Protein AF-A0A7S3FIF0-F1 (afdb_monomer_lite)

Radius of gyration: 17.48 Å; chains: 1; bounding box: 46×57×38 Å

Foldseek 3Di:
DDDDDDFDPALDQFDQDDDDDDDDDPPDDDDSFAEEEEDQWDDPDGLQDLPDDLVRLLVGLVVNVVVGHSAYAHEHEQDPPVSLLRRLLSLLCCCVDPVCDNRYQFHEYHDLQWDLDVPRCPPHDSVRRDQCVPCVLVSVVVSCVSNVNRAAEYEHEPPGVCPVVSCVSCVRSNHHYDYD

Organism: NCBI:txid156174

Sequence (180 aa):
EDAPPPPAPPIRRPPPPTLPPVPSSPATVPLLGFVDLQVNGVGGISFSALTLTAASCMAACERLLDAGCACILPTVITSPVEVYAHVLPLLADACESERLRGRVLGIHLEGPFISDQPGAVGCHPPAHVLDPANGGIALFDQLMSLSRGHVRLLTIAAEGRGAAELCAHAIAAGGGVFLR

InterPro domains:
  IPR032466 Metal-dependent hydrolase [SSF51556] (33-174)

Structure (mmCIF, N/CA/C/O backbone):
data_AF-A0A7S3FIF0-F1
#
_entry.id   AF-A0A7S3FIF0-F1
#
loop_
_atom_site.group_PDB
_atom_site.id
_atom_site.type_symbol
_atom_site.label_atom_id
_atom_site.label_alt_id
_atom_site.label_comp_id
_atom_site.label_asym_id
_atom_site.label_entity_id
_atom_site.label_seq_id
_atom_site.pdbx_PDB_ins_code
_atom_site.Cartn_x
_atom_site.Cartn_y
_atom_site.Cartn_z
_atom_site.occupancy
_atom_site.B_iso_or_equiv
_atom_site.auth_seq_id
_atom_site.auth_comp_id
_atom_site.auth_asym_id
_atom_site.auth_atom_id
_atom_site.pdbx_PDB_model_num
ATOM 1 N N . GLU A 1 1 ? 2.887 -35.216 -11.202 1.00 47.19 1 GLU A N 1
ATOM 2 C CA . GLU A 1 1 ? 1.752 -34.350 -11.565 1.00 47.19 1 GLU A CA 1
ATOM 3 C C . GLU A 1 1 ? 1.569 -33.375 -10.428 1.00 47.19 1 GLU A C 1
ATOM 5 O O . GLU A 1 1 ? 1.242 -33.808 -9.332 1.00 47.19 1 GLU A O 1
ATOM 10 N N . ASP A 1 2 ? 1.924 -32.115 -10.649 1.00 57.53 2 ASP A N 1
ATOM 11 C CA . ASP A 1 2 ? 1.801 -31.071 -9.635 1.00 57.53 2 ASP A CA 1
ATOM 12 C C . ASP A 1 2 ? 0.486 -30.346 -9.917 1.00 57.53 2 ASP A C 1
ATOM 14 O O . ASP A 1 2 ? 0.325 -29.711 -10.963 1.00 57.53 2 ASP A O 1
ATOM 18 N N . ALA A 1 3 ? -0.515 -30.585 -9.073 1.00 56.97 3 ALA A N 1
ATOM 19 C CA . ALA A 1 3 ? -1.829 -29.987 -9.247 1.00 56.97 3 ALA A CA 1
ATOM 20 C C . ALA A 1 3 ? -1.729 -28.471 -8.998 1.00 56.97 3 ALA A C 1
ATOM 22 O O . ALA A 1 3 ? -1.037 -28.058 -8.065 1.00 56.97 3 ALA A O 1
ATOM 23 N N . PRO A 1 4 ? -2.413 -27.629 -9.793 1.00 58.50 4 PRO A N 1
ATOM 24 C CA . PRO A 1 4 ? -2.403 -26.192 -9.566 1.00 58.50 4 PRO A CA 1
ATOM 25 C C . PRO A 1 4 ? -2.958 -25.864 -8.169 1.00 58.50 4 PRO A C 1
ATOM 27 O O . PRO A 1 4 ? -3.868 -26.555 -7.693 1.00 58.50 4 PRO A O 1
ATOM 30 N N . PRO A 1 5 ? -2.429 -24.819 -7.505 1.00 58.56 5 PRO A N 1
ATOM 31 C CA . PRO A 1 5 ? -2.885 -24.426 -6.182 1.00 58.56 5 PRO A CA 1
ATOM 32 C C . PRO A 1 5 ? -4.381 -24.074 -6.205 1.00 58.56 5 PRO A C 1
ATOM 34 O O . PRO A 1 5 ? -4.894 -23.586 -7.219 1.00 58.56 5 PRO A O 1
ATOM 37 N N . PRO A 1 6 ? -5.104 -24.328 -5.100 1.00 63.94 6 PRO A N 1
ATOM 38 C CA . PRO A 1 6 ? -6.522 -24.017 -5.017 1.00 63.94 6 PRO A CA 1
ATOM 39 C C . PRO A 1 6 ? -6.759 -22.508 -5.196 1.00 63.94 6 PRO A C 1
ATOM 41 O O . PRO A 1 6 ? -5.918 -21.702 -4.791 1.00 63.94 6 PRO A O 1
ATOM 44 N N . PRO A 1 7 ? -7.907 -22.110 -5.773 1.00 54.66 7 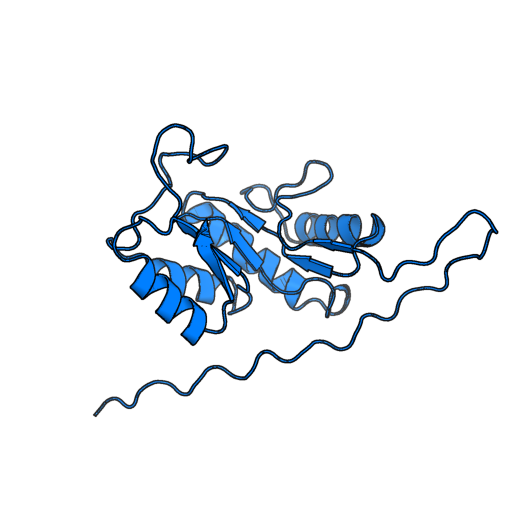PRO A N 1
ATOM 45 C CA . PRO A 1 7 ? -8.239 -20.704 -5.959 1.00 54.66 7 PRO A CA 1
ATOM 46 C C . PRO A 1 7 ? -8.270 -19.974 -4.615 1.00 54.66 7 PRO A C 1
ATOM 48 O O . PRO A 1 7 ? -8.775 -20.506 -3.619 1.00 54.66 7 PRO A O 1
ATOM 51 N N . ALA A 1 8 ? -7.749 -18.744 -4.603 1.00 52.31 8 ALA A N 1
ATOM 52 C CA . ALA A 1 8 ? -7.799 -17.884 -3.432 1.00 52.31 8 ALA A CA 1
ATOM 53 C C . ALA A 1 8 ? -9.255 -17.740 -2.945 1.00 52.31 8 ALA A C 1
ATOM 55 O O . ALA A 1 8 ? -10.179 -17.636 -3.763 1.00 52.31 8 ALA A O 1
ATOM 56 N N . PRO A 1 9 ? -9.493 -17.752 -1.621 1.00 52.69 9 PRO A N 1
ATOM 57 C CA . PRO A 1 9 ? -10.834 -17.588 -1.091 1.00 52.69 9 PRO A CA 1
ATOM 58 C C . PRO A 1 9 ? -11.430 -16.254 -1.569 1.00 52.69 9 PRO A C 1
ATOM 60 O O . PRO A 1 9 ? -10.707 -15.260 -1.679 1.00 52.69 9 PRO A O 1
ATOM 63 N N . PRO A 1 10 ? -12.747 -16.200 -1.837 1.00 49.94 10 PRO A N 1
ATOM 64 C CA . PRO A 1 10 ? -13.397 -14.967 -2.252 1.00 49.94 10 PRO A CA 1
ATOM 65 C C . PRO A 1 10 ? -13.159 -13.882 -1.203 1.00 49.94 10 PRO A C 1
ATOM 67 O O . PRO A 1 10 ? -13.274 -14.141 -0.001 1.00 49.94 10 PRO A O 1
ATOM 70 N N . ILE A 1 11 ? -12.851 -12.667 -1.667 1.00 56.69 11 ILE A N 1
ATOM 71 C CA . ILE A 1 11 ? -12.661 -11.495 -0.811 1.00 56.69 11 ILE A CA 1
ATOM 72 C C . ILE A 1 11 ? -13.922 -11.339 0.042 1.00 56.69 11 ILE A C 1
ATOM 74 O O . ILE A 1 11 ? -14.987 -10.942 -0.442 1.00 56.69 11 ILE A O 1
ATOM 78 N N . ARG A 1 12 ? -13.828 -11.700 1.325 1.00 50.12 12 ARG A N 1
ATOM 79 C CA . ARG A 1 12 ? -14.930 -11.516 2.266 1.00 50.12 12 ARG A CA 1
ATOM 80 C C . ARG A 1 12 ? -15.134 -10.020 2.430 1.00 50.12 12 ARG A C 1
ATOM 82 O O . ARG A 1 12 ? -14.228 -9.326 2.879 1.00 50.12 12 ARG A O 1
ATOM 89 N N . ARG A 1 13 ? -16.334 -9.532 2.107 1.00 44.59 13 ARG A N 1
ATOM 90 C CA . ARG A 1 13 ? -16.738 -8.180 2.498 1.00 44.59 13 ARG A CA 1
ATOM 91 C C . ARG A 1 13 ? -16.646 -8.086 4.024 1.00 44.59 13 ARG A C 1
ATOM 93 O O . ARG A 1 13 ? -17.358 -8.842 4.694 1.00 44.59 13 ARG A O 1
ATOM 100 N N . PRO A 1 14 ? -15.796 -7.210 4.586 1.00 51.53 14 PRO A N 1
ATOM 101 C CA . PRO A 1 14 ? -15.881 -6.923 6.004 1.00 51.53 14 PRO A CA 1
ATOM 102 C C . PRO A 1 14 ? -17.277 -6.352 6.303 1.00 51.53 14 PRO A C 1
ATOM 104 O O . PRO A 1 14 ? -17.869 -5.689 5.441 1.00 51.53 14 PRO A O 1
ATOM 107 N N . PRO A 1 15 ? -17.845 -6.629 7.490 1.00 49.97 15 PRO A N 1
ATOM 108 C CA . PRO A 1 15 ? -19.073 -5.970 7.907 1.00 49.97 15 PRO A CA 1
ATOM 109 C C . PRO A 1 15 ? -18.856 -4.449 7.892 1.00 49.97 15 PRO A C 1
ATOM 111 O O . PRO A 1 15 ? -17.752 -3.997 8.211 1.00 49.97 15 PRO A O 1
ATOM 114 N N . PRO A 1 16 ? -19.876 -3.658 7.516 1.00 50.62 16 PRO A N 1
ATOM 115 C CA . PRO A 1 16 ? -19.752 -2.210 7.514 1.00 50.62 16 PRO A CA 1
ATOM 116 C C . PRO A 1 16 ? -19.360 -1.731 8.920 1.00 50.62 16 PRO A C 1
ATOM 118 O O . PRO A 1 16 ? -19.906 -2.238 9.907 1.00 50.62 16 PRO A O 1
ATOM 121 N N . PRO A 1 17 ? -18.412 -0.787 9.036 1.00 57.03 17 PRO A N 1
ATOM 122 C CA . PRO A 1 17 ? -18.005 -0.282 10.334 1.00 57.03 17 PRO A CA 1
ATOM 123 C C . PRO A 1 17 ? -19.191 0.395 11.027 1.00 57.03 17 PRO A C 1
ATOM 125 O O . PRO A 1 17 ? -19.922 1.179 10.422 1.00 57.03 17 PRO A O 1
ATOM 128 N N . THR A 1 18 ? -19.384 0.108 12.312 1.00 57.72 18 THR A N 1
ATOM 129 C CA . THR A 1 18 ? -20.315 0.864 13.154 1.00 57.72 18 THR A CA 1
ATOM 130 C C . THR A 1 18 ? -19.749 2.258 13.393 1.00 57.72 18 THR A C 1
ATOM 132 O O . THR A 1 18 ? -18.689 2.402 14.005 1.00 57.72 18 THR A O 1
ATOM 135 N N . LEU A 1 19 ? -20.447 3.278 12.893 1.00 58.00 19 LEU A N 1
ATOM 136 C CA . LEU A 1 19 ? -20.076 4.680 13.072 1.00 58.00 19 LEU A CA 1
ATOM 137 C C . LEU A 1 19 ? -20.642 5.222 14.397 1.00 58.00 19 LEU A C 1
ATOM 139 O O . LEU A 1 19 ? -21.757 4.852 14.776 1.00 58.00 19 LEU A O 1
ATOM 143 N N . PRO A 1 20 ? -19.909 6.098 15.107 1.00 60.41 20 PRO A N 1
ATOM 144 C CA . PRO A 1 20 ? -20.435 6.778 16.284 1.00 60.41 20 PRO A CA 1
ATOM 145 C C . PRO A 1 20 ? -21.579 7.743 15.909 1.00 60.41 20 PRO A C 1
ATOM 147 O O . PRO A 1 20 ? -21.609 8.260 14.788 1.00 60.41 20 PRO A O 1
ATOM 150 N N . PRO A 1 21 ? -22.523 8.018 16.828 1.00 61.38 21 PRO A N 1
ATOM 151 C CA . PRO A 1 21 ? -23.597 8.978 16.590 1.00 61.38 21 PRO A CA 1
ATOM 152 C C . PRO A 1 21 ? -23.037 10.398 16.417 1.00 61.38 21 PRO A C 1
ATOM 154 O O . PRO A 1 21 ? -22.270 10.878 17.251 1.00 61.38 21 PRO A O 1
ATOM 157 N N . VAL A 1 22 ? -23.440 11.080 15.341 1.00 63.19 22 VAL A N 1
ATOM 158 C CA . VAL A 1 22 ? -23.037 12.465 15.048 1.00 63.19 22 VAL A CA 1
ATOM 159 C C . VAL A 1 22 ? -24.107 13.429 15.583 1.00 63.19 22 VAL A C 1
ATOM 161 O O . VAL A 1 22 ? -25.287 13.234 15.280 1.00 63.19 22 VAL A O 1
ATOM 164 N N . PRO A 1 23 ? -23.749 14.467 16.365 1.00 61.28 23 PRO A N 1
ATOM 165 C CA . PRO A 1 23 ? -24.710 15.465 16.827 1.00 61.28 23 PRO A CA 1
ATOM 166 C C . PRO A 1 23 ? -25.311 16.236 15.641 1.00 61.28 23 PRO A C 1
ATOM 168 O O . PRO A 1 23 ? -24.589 16.770 14.801 1.00 61.28 23 PRO A O 1
ATOM 171 N N . SER A 1 24 ? -26.642 16.295 15.568 1.00 59.62 24 SER A N 1
ATOM 172 C CA . SER A 1 24 ? -27.368 16.945 14.475 1.00 59.62 24 SER A CA 1
ATOM 173 C C . SER A 1 24 ? -27.477 18.458 14.695 1.00 59.62 24 SER A C 1
ATOM 175 O O . SER A 1 24 ? -28.251 18.913 15.536 1.00 59.62 24 SER A O 1
ATOM 177 N N . SER A 1 25 ? -26.738 19.239 13.909 1.00 63.19 25 SER A N 1
ATOM 178 C CA . SER A 1 25 ? -26.992 20.664 13.667 1.00 63.19 25 SER A CA 1
ATOM 179 C C . SER A 1 25 ? -27.621 20.837 12.275 1.00 63.19 25 SER A C 1
ATOM 181 O O . SER A 1 25 ? -27.280 20.080 11.362 1.00 63.19 25 SER A O 1
ATOM 183 N N . PRO A 1 26 ? -28.500 21.829 12.043 1.00 64.75 26 PRO A N 1
ATOM 184 C CA . PRO A 1 26 ? -29.062 22.102 10.714 1.00 64.75 26 PRO A CA 1
ATOM 185 C C . PRO A 1 26 ? -28.008 22.441 9.637 1.00 64.75 26 PRO A C 1
ATOM 187 O O . PRO A 1 26 ? -28.338 22.455 8.456 1.00 64.75 26 PRO A O 1
ATOM 190 N N . ALA A 1 27 ? -26.747 22.682 10.024 1.00 69.25 27 ALA A N 1
ATOM 191 C CA . ALA A 1 27 ? -25.617 22.924 9.121 1.00 69.25 27 ALA A CA 1
ATOM 192 C C . ALA A 1 27 ? -24.701 21.697 8.891 1.00 69.25 27 ALA A C 1
ATOM 194 O O . ALA A 1 27 ? -23.718 21.801 8.161 1.00 69.25 27 ALA A O 1
ATOM 195 N N . THR A 1 28 ? -24.983 20.545 9.509 1.00 70.56 28 THR A N 1
ATOM 196 C CA . THR A 1 28 ? -24.179 19.315 9.364 1.00 70.56 28 THR A CA 1
ATOM 197 C C . THR A 1 28 ? -24.895 18.289 8.497 1.00 70.56 28 THR A C 1
ATOM 199 O O . THR A 1 28 ? -26.007 17.871 8.816 1.00 70.56 28 THR A O 1
ATOM 202 N N . VAL A 1 29 ? -24.234 17.848 7.424 1.00 76.00 29 VAL A N 1
ATOM 203 C CA . VAL A 1 29 ? -24.695 16.738 6.582 1.00 76.00 29 VAL A CA 1
ATOM 204 C C . VAL A 1 29 ? -24.077 15.440 7.112 1.00 76.00 29 VAL A C 1
ATOM 206 O O . VAL A 1 29 ? -22.850 15.347 7.166 1.00 76.00 29 VAL A O 1
ATOM 209 N N . PRO A 1 30 ? -24.876 14.437 7.514 1.00 75.06 30 PRO A N 1
ATOM 210 C CA . PRO A 1 30 ? -24.337 13.148 7.926 1.00 75.06 30 PRO A CA 1
ATOM 211 C C . PRO A 1 30 ? -23.728 12.422 6.718 1.00 75.06 30 PRO A C 1
ATOM 213 O O . PRO A 1 30 ? -24.377 12.267 5.684 1.00 75.06 30 PRO A O 1
ATOM 216 N N . LEU A 1 31 ? -22.484 11.961 6.859 1.00 80.19 31 LEU A N 1
ATOM 217 C CA . LEU A 1 31 ? -21.766 11.168 5.859 1.00 80.19 31 LEU A CA 1
ATOM 218 C C . LEU A 1 31 ? -21.315 9.842 6.476 1.00 80.19 31 LEU A C 1
ATOM 220 O O . LEU A 1 31 ? -21.039 9.765 7.671 1.00 80.19 31 LEU A O 1
ATOM 224 N N . LEU A 1 32 ? -21.192 8.805 5.645 1.00 80.44 32 LEU A N 1
ATOM 225 C CA . LEU A 1 32 ? -20.744 7.469 6.063 1.00 80.44 32 LEU A CA 1
ATOM 226 C C . LEU A 1 32 ? -19.219 7.372 6.294 1.00 80.44 32 LEU A C 1
ATOM 228 O O . LEU A 1 32 ? -18.721 6.293 6.598 1.00 80.44 32 LEU A O 1
ATOM 232 N N . GLY A 1 33 ? -18.493 8.489 6.180 1.00 85.19 33 GLY A N 1
ATOM 233 C CA . GLY A 1 33 ? -17.030 8.560 6.191 1.00 85.19 33 GLY A CA 1
ATOM 234 C C . GLY A 1 33 ? -16.411 8.258 4.822 1.00 85.19 33 GLY A C 1
ATOM 235 O O . GLY A 1 33 ? -17.020 7.608 3.972 1.00 85.19 33 GLY A O 1
ATOM 236 N N . PHE A 1 34 ? -15.202 8.766 4.587 1.00 93.19 34 PHE A N 1
ATOM 237 C CA . PHE A 1 34 ? -14.488 8.582 3.320 1.00 93.19 34 PHE A CA 1
ATOM 238 C C . PHE A 1 34 ? -13.829 7.202 3.232 1.00 93.19 34 PHE A C 1
ATOM 240 O O . PHE A 1 34 ? -13.452 6.614 4.245 1.00 93.19 34 PHE A O 1
ATOM 247 N N . VAL A 1 35 ? -13.667 6.688 2.015 1.00 95.12 35 VAL A N 1
ATOM 248 C CA . VAL A 1 35 ? -12.818 5.522 1.748 1.00 95.12 35 VAL A CA 1
ATOM 249 C C . VAL A 1 35 ? -11.617 6.013 0.960 1.00 95.12 35 VAL A C 1
ATOM 251 O O . VAL A 1 35 ? -11.774 6.419 -0.190 1.00 95.12 35 VAL A O 1
ATOM 254 N N . ASP A 1 36 ? -10.446 5.998 1.587 1.00 96.25 36 ASP A N 1
ATOM 255 C CA . ASP A 1 36 ? -9.205 6.437 0.956 1.00 96.25 36 ASP A CA 1
ATOM 256 C C . ASP A 1 36 ? -8.408 5.222 0.471 1.00 96.25 36 ASP A C 1
ATOM 258 O O . ASP A 1 36 ? -7.876 4.447 1.265 1.00 96.25 36 ASP A O 1
ATOM 262 N N . LEU A 1 37 ? -8.382 5.011 -0.844 1.00 96.25 37 LEU A N 1
ATOM 263 C CA . LEU A 1 37 ? -7.712 3.861 -1.453 1.00 96.25 37 LEU A CA 1
ATOM 264 C C . LEU A 1 37 ? -6.219 4.098 -1.705 1.00 96.25 37 LEU A C 1
ATOM 266 O O . LEU A 1 37 ? -5.545 3.155 -2.115 1.00 96.25 37 LEU A O 1
ATOM 270 N N . GLN A 1 38 ? -5.719 5.319 -1.488 1.00 96.62 38 GLN A N 1
ATOM 271 C CA . GLN A 1 38 ? -4.323 5.650 -1.730 1.00 96.62 38 GLN A CA 1
ATOM 272 C C . GLN A 1 38 ? -3.836 6.743 -0.774 1.00 96.62 38 GLN A C 1
ATOM 274 O O . GLN A 1 38 ? -3.920 7.938 -1.066 1.00 96.62 38 GLN A O 1
ATOM 279 N N . VAL A 1 39 ? -3.255 6.325 0.353 1.00 96.94 39 VAL A N 1
ATOM 280 C CA . VAL A 1 39 ? -2.703 7.238 1.358 1.00 96.94 39 VAL A CA 1
ATOM 281 C C . VAL A 1 39 ? -1.290 6.841 1.770 1.00 96.94 39 VAL A C 1
ATOM 283 O O . VAL A 1 39 ? -1.059 5.815 2.405 1.00 96.94 39 VAL A O 1
ATOM 286 N N . ASN A 1 40 ? -0.325 7.704 1.453 1.00 97.31 40 ASN A N 1
ATOM 287 C CA . ASN A 1 40 ? 1.106 7.445 1.672 1.00 97.31 40 ASN A CA 1
ATOM 288 C C . ASN A 1 40 ? 1.550 7.662 3.130 1.00 97.31 40 ASN A C 1
ATOM 290 O O . ASN A 1 40 ? 2.641 7.247 3.528 1.00 97.31 40 ASN A O 1
ATOM 294 N N . GLY A 1 41 ? 0.733 8.352 3.928 1.00 96.25 41 GLY A N 1
ATOM 295 C CA . GLY A 1 41 ? 1.064 8.721 5.297 1.00 96.25 41 GLY A CA 1
ATOM 296 C C . GLY A 1 41 ? 0.264 9.914 5.813 1.00 96.25 41 GLY A C 1
ATOM 297 O O . GLY A 1 41 ? -0.513 10.530 5.086 1.00 96.25 41 GLY A O 1
ATOM 298 N N . VAL A 1 42 ? 0.459 10.259 7.085 1.00 97.69 42 VAL A N 1
ATOM 299 C CA . VAL A 1 42 ? -0.223 11.383 7.738 1.00 97.69 42 VAL A CA 1
ATOM 300 C C . VAL A 1 42 ? 0.606 11.925 8.900 1.00 97.69 42 VAL A C 1
ATOM 302 O O . VAL A 1 42 ? 1.305 11.184 9.584 1.00 97.69 42 VAL A O 1
ATOM 305 N N . GLY A 1 43 ? 0.521 13.233 9.160 1.00 93.94 43 GLY A N 1
ATOM 306 C CA . GLY A 1 43 ? 1.119 13.831 10.363 1.00 93.94 43 GLY A CA 1
ATOM 307 C C . GLY A 1 43 ? 2.638 13.673 10.467 1.00 93.94 43 GLY A C 1
ATOM 308 O O . GLY A 1 43 ? 3.152 13.529 11.569 1.00 93.94 43 GLY A O 1
ATOM 309 N N . GLY A 1 44 ? 3.344 13.665 9.332 1.00 95.38 44 GLY A N 1
ATOM 310 C CA . GLY A 1 44 ? 4.796 13.463 9.274 1.00 95.38 44 GLY A CA 1
ATOM 311 C C . GLY A 1 44 ? 5.240 11.996 9.308 1.00 95.38 44 GLY A C 1
ATOM 312 O O . GLY A 1 44 ? 6.434 11.728 9.224 1.00 95.38 44 GLY A O 1
ATOM 313 N N . ILE A 1 45 ? 4.305 11.047 9.397 1.00 97.50 45 ILE A N 1
ATOM 314 C CA . ILE A 1 45 ? 4.578 9.610 9.312 1.00 97.50 45 ILE A CA 1
ATOM 315 C C . ILE A 1 45 ? 4.338 9.163 7.872 1.00 97.50 45 ILE A C 1
ATOM 317 O O . ILE A 1 45 ? 3.268 9.423 7.327 1.00 97.50 45 ILE A O 1
ATOM 321 N N . SER A 1 46 ? 5.317 8.486 7.274 1.00 97.81 46 SER A N 1
ATOM 322 C CA . SER A 1 46 ? 5.211 7.856 5.953 1.00 97.81 46 SER A CA 1
ATOM 323 C C . SER A 1 46 ? 5.153 6.339 6.102 1.00 97.81 46 SER A C 1
ATOM 325 O O . SER A 1 46 ? 5.943 5.767 6.854 1.00 97.81 46 SER A O 1
ATOM 327 N N . PHE A 1 47 ? 4.259 5.686 5.358 1.00 98.44 47 PHE A N 1
ATOM 328 C CA . PHE A 1 47 ? 4.173 4.224 5.304 1.00 98.44 47 PHE A CA 1
ATOM 329 C C . PHE A 1 47 ? 5.296 3.583 4.475 1.00 98.44 47 PHE A C 1
ATOM 331 O O . PHE A 1 47 ? 5.467 2.372 4.519 1.00 98.44 47 PHE A O 1
ATOM 338 N N . SER A 1 48 ? 6.095 4.388 3.765 1.00 97.75 48 SER A N 1
ATOM 339 C CA . SER A 1 48 ? 7.246 3.941 2.962 1.00 97.75 48 SER A CA 1
ATOM 340 C C . SER A 1 48 ? 8.590 4.320 3.600 1.00 97.75 48 SER A C 1
ATOM 342 O O . SER A 1 48 ? 9.565 4.582 2.901 1.00 97.75 48 SER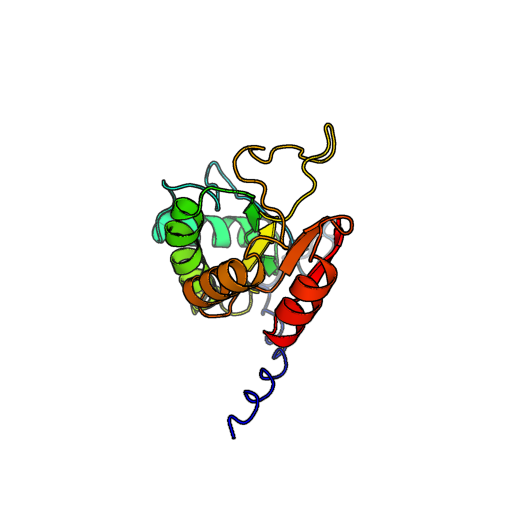 A O 1
ATOM 344 N N . ALA A 1 49 ? 8.653 4.426 4.931 1.00 97.25 49 ALA A N 1
ATOM 345 C CA . ALA A 1 49 ? 9.851 4.865 5.644 1.00 97.25 49 ALA A CA 1
ATOM 346 C C . ALA A 1 49 ? 10.455 3.755 6.515 1.00 97.25 49 ALA A C 1
ATOM 348 O O . ALA A 1 49 ? 9.756 3.121 7.299 1.00 97.25 49 ALA A O 1
ATOM 349 N N . LEU A 1 50 ? 11.784 3.607 6.476 1.00 97.56 50 LEU A N 1
ATOM 350 C CA . LEU A 1 50 ? 12.526 2.721 7.393 1.00 97.56 50 LEU A CA 1
ATOM 351 C C . LEU A 1 50 ? 12.422 3.152 8.864 1.00 97.56 50 LEU A C 1
ATOM 353 O O . LEU A 1 50 ? 12.671 2.367 9.771 1.00 97.56 50 LEU A O 1
ATOM 357 N N . THR A 1 51 ? 12.045 4.404 9.116 1.00 97.94 51 THR A N 1
ATOM 358 C CA . THR A 1 51 ? 11.790 4.924 10.464 1.00 97.94 51 THR A CA 1
ATOM 359 C C . THR A 1 51 ? 10.389 4.588 10.979 1.00 97.94 51 THR A C 1
ATOM 361 O O . THR A 1 51 ? 10.077 4.902 12.129 1.00 97.94 51 THR A O 1
ATOM 364 N N . LEU A 1 52 ? 9.529 3.967 10.160 1.00 98.56 52 LEU A N 1
ATOM 365 C CA . LEU A 1 52 ? 8.210 3.520 10.592 1.00 98.56 52 LEU A CA 1
ATOM 366 C C . LEU A 1 52 ? 8.363 2.459 11.686 1.00 98.56 52 LEU A C 1
ATOM 368 O O . LEU A 1 52 ? 9.157 1.531 11.570 1.00 98.56 52 LEU A O 1
ATOM 372 N N . THR A 1 53 ? 7.585 2.588 12.752 1.00 98.62 53 THR A N 1
ATOM 373 C CA . THR A 1 53 ? 7.527 1.612 13.844 1.00 98.62 53 THR A CA 1
ATOM 374 C C . THR A 1 53 ? 6.106 1.081 13.951 1.00 98.62 53 THR A C 1
ATOM 376 O O . THR A 1 53 ? 5.172 1.729 13.480 1.00 98.62 53 THR A O 1
ATOM 379 N N . ALA A 1 54 ? 5.908 -0.056 14.621 1.00 97.94 54 ALA A N 1
ATOM 380 C CA . ALA A 1 54 ? 4.565 -0.588 14.865 1.00 97.94 54 ALA A CA 1
ATOM 381 C C . ALA A 1 54 ? 3.643 0.455 15.529 1.00 97.94 54 ALA A C 1
ATOM 383 O O . ALA A 1 54 ? 2.512 0.667 15.096 1.00 97.94 54 ALA A O 1
ATOM 384 N N . ALA A 1 55 ? 4.157 1.180 16.531 1.00 98.06 55 ALA A N 1
ATOM 385 C CA . ALA A 1 55 ? 3.398 2.207 17.238 1.00 98.06 55 ALA A CA 1
ATOM 386 C C . ALA A 1 55 ? 3.010 3.384 16.328 1.00 98.06 55 ALA A C 1
ATOM 388 O O . ALA A 1 55 ? 1.852 3.803 16.330 1.00 98.06 55 ALA A O 1
ATOM 389 N N . SER A 1 56 ? 3.950 3.904 15.529 1.00 98.38 56 SER A N 1
ATOM 390 C CA . SER A 1 56 ? 3.654 5.021 14.623 1.00 98.38 56 SER A CA 1
ATOM 391 C C . SER A 1 56 ? 2.771 4.604 13.445 1.00 98.38 56 SER A C 1
ATOM 393 O O . SER A 1 56 ? 1.930 5.391 13.022 1.00 98.38 56 SER A O 1
ATOM 395 N N . CYS A 1 57 ? 2.885 3.363 12.970 1.00 98.44 57 CYS A N 1
ATOM 396 C CA . CYS A 1 57 ? 2.006 2.792 11.952 1.00 98.44 57 CYS A CA 1
ATOM 397 C C . CYS A 1 57 ? 0.543 2.749 12.421 1.00 98.44 57 CYS A C 1
ATOM 399 O O . CYS A 1 57 ? -0.344 3.274 11.744 1.00 98.44 57 CYS A O 1
ATOM 401 N N . MET A 1 58 ? 0.298 2.201 13.616 1.00 98.06 58 MET A N 1
ATOM 402 C CA . MET A 1 58 ? -1.038 2.159 14.222 1.00 98.06 58 MET A CA 1
ATOM 403 C C . MET A 1 58 ? -1.606 3.566 14.436 1.00 98.06 58 MET A C 1
ATOM 405 O O . MET A 1 58 ? -2.722 3.859 14.008 1.00 98.06 58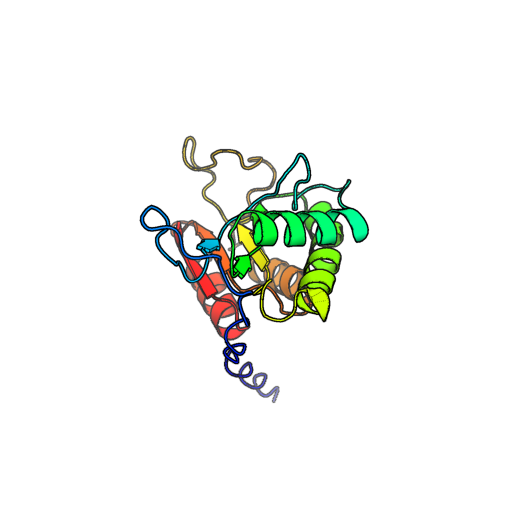 MET A O 1
ATOM 409 N N . ALA A 1 59 ? -0.808 4.465 15.020 1.00 97.50 59 ALA A N 1
ATOM 410 C CA . ALA A 1 59 ? -1.220 5.845 15.264 1.00 97.50 59 ALA A CA 1
ATOM 411 C C . ALA A 1 59 ? -1.556 6.602 13.966 1.00 97.50 59 ALA A C 1
ATOM 413 O O . ALA A 1 59 ? -2.510 7.378 13.935 1.00 97.50 59 ALA A O 1
ATOM 414 N N . ALA A 1 60 ? -0.805 6.374 12.883 1.00 98.25 60 ALA A N 1
ATOM 415 C CA . ALA A 1 60 ? -1.095 6.959 11.576 1.00 98.25 60 ALA A CA 1
ATOM 416 C C . ALA A 1 60 ? -2.435 6.458 11.015 1.00 98.25 60 ALA A C 1
ATOM 418 O O . ALA A 1 60 ? -3.232 7.265 10.536 1.00 98.25 60 ALA A O 1
ATOM 419 N N . CYS A 1 61 ? -2.714 5.154 11.126 1.00 97.94 61 CYS A N 1
ATOM 420 C CA . CYS A 1 61 ? -3.990 4.581 10.699 1.00 97.94 61 CYS A CA 1
ATOM 421 C C . CYS A 1 61 ? -5.166 5.183 11.478 1.00 97.94 61 CYS A C 1
ATOM 423 O O . CYS A 1 61 ? -6.114 5.665 10.866 1.00 97.94 61 CYS A O 1
ATOM 425 N N . GLU A 1 62 ? -5.095 5.235 12.811 1.00 96.69 62 GLU A N 1
ATOM 426 C CA . GLU A 1 62 ? -6.128 5.890 13.630 1.00 96.69 62 GLU A CA 1
ATOM 427 C C . GLU A 1 62 ? -6.339 7.344 13.256 1.00 96.69 62 GLU A C 1
ATOM 429 O O . GLU A 1 62 ? -7.474 7.773 13.090 1.00 96.69 62 GLU A O 1
ATOM 434 N N . ARG A 1 63 ? -5.253 8.095 13.067 1.00 97.25 63 ARG A N 1
ATOM 435 C CA . ARG A 1 63 ? -5.346 9.514 12.740 1.00 97.25 63 ARG A CA 1
ATOM 436 C C . ARG A 1 63 ? -6.094 9.758 11.431 1.00 97.25 63 ARG A C 1
ATOM 438 O O . ARG A 1 63 ? -6.820 10.742 11.332 1.00 97.25 63 ARG A O 1
ATOM 445 N N . LEU A 1 64 ? -5.931 8.884 10.439 1.00 96.56 64 LEU A N 1
ATOM 446 C CA . LEU A 1 64 ? -6.693 8.949 9.188 1.00 96.56 64 LEU A CA 1
ATOM 447 C C . LEU A 1 64 ? -8.180 8.653 9.410 1.00 96.56 64 LEU A C 1
ATOM 449 O O . LEU A 1 64 ? -9.037 9.333 8.843 1.00 96.56 64 LEU A O 1
ATOM 453 N N . LEU A 1 65 ? -8.491 7.674 10.262 1.00 94.38 65 LEU A N 1
ATOM 454 C CA . LEU A 1 65 ? -9.870 7.336 10.613 1.00 94.38 65 LEU A CA 1
ATOM 455 C C . LEU A 1 65 ? -10.555 8.472 11.390 1.00 94.38 65 LEU A C 1
ATOM 457 O O . LEU A 1 65 ? -11.686 8.839 11.071 1.00 94.38 65 LEU A O 1
ATOM 461 N N . ASP A 1 66 ? -9.848 9.082 12.341 1.00 92.81 66 ASP A N 1
ATOM 462 C CA . ASP A 1 66 ? -10.317 10.232 13.123 1.00 92.81 66 ASP A CA 1
ATOM 463 C C . ASP A 1 66 ? -10.474 11.494 12.261 1.00 92.81 66 ASP A C 1
ATOM 465 O O . ASP A 1 66 ? -11.317 12.345 12.545 1.00 92.81 66 ASP A O 1
ATOM 469 N N . ALA A 1 67 ? -9.715 11.602 11.166 1.00 92.31 67 ALA A N 1
ATOM 470 C CA . ALA A 1 67 ? -9.841 12.675 10.181 1.00 92.31 67 ALA A CA 1
ATOM 471 C C . ALA A 1 67 ? -11.057 12.518 9.241 1.00 92.31 67 ALA A C 1
ATOM 473 O O . ALA A 1 67 ? -11.227 13.319 8.322 1.00 92.31 67 ALA A O 1
ATOM 474 N N . GLY A 1 68 ? -11.913 11.515 9.466 1.00 90.44 68 GLY A N 1
ATOM 475 C CA . GLY A 1 68 ? -13.160 11.315 8.725 1.00 90.44 68 GLY A CA 1
ATOM 476 C C . GLY A 1 68 ? -13.143 10.140 7.747 1.00 90.44 68 GLY A C 1
ATOM 477 O O . GLY A 1 68 ? -14.122 9.951 7.020 1.00 90.44 68 GLY A O 1
ATOM 478 N N . CYS A 1 69 ? -12.079 9.328 7.724 1.00 94.50 69 CYS A N 1
ATOM 479 C CA . CYS A 1 69 ? -12.064 8.101 6.931 1.00 94.50 69 CYS A CA 1
ATOM 480 C C . CYS A 1 69 ? -12.825 6.971 7.644 1.00 94.50 69 CYS A C 1
ATOM 482 O O . CYS A 1 69 ? -12.554 6.589 8.786 1.00 94.50 69 CYS A O 1
ATOM 484 N N . ALA A 1 70 ? -13.771 6.368 6.935 1.00 94.19 70 ALA A N 1
ATOM 485 C CA . ALA A 1 70 ? -14.344 5.087 7.313 1.00 94.19 70 ALA A CA 1
ATOM 486 C C . ALA A 1 70 ? -13.355 3.954 7.038 1.00 94.19 70 ALA A C 1
ATOM 488 O O . ALA A 1 70 ? -13.185 3.081 7.884 1.00 94.19 70 ALA A O 1
ATOM 489 N N . CYS A 1 71 ? -12.671 3.976 5.897 1.00 95.94 71 CYS A N 1
ATOM 490 C CA . CYS A 1 71 ? -11.728 2.929 5.529 1.00 95.94 71 CYS A CA 1
ATOM 491 C C . CYS A 1 71 ? -10.514 3.499 4.799 1.00 95.94 71 CYS A C 1
ATOM 493 O O . CYS A 1 71 ? -10.634 4.515 4.118 1.00 95.94 71 CYS A O 1
ATOM 495 N N . ILE A 1 72 ? -9.372 2.822 4.914 1.00 97.81 72 ILE A N 1
ATOM 496 C CA . ILE A 1 72 ? -8.126 3.212 4.251 1.00 97.81 72 ILE A CA 1
ATOM 497 C C . ILE A 1 72 ? -7.391 2.015 3.634 1.00 97.81 72 ILE A C 1
ATOM 499 O O . ILE A 1 72 ? -7.505 0.882 4.119 1.00 97.81 72 ILE A O 1
ATOM 503 N N . LEU A 1 73 ? -6.595 2.296 2.605 1.00 97.88 73 LEU A N 1
ATOM 504 C CA . LEU A 1 73 ? -5.486 1.467 2.140 1.00 97.88 73 LEU A CA 1
ATOM 505 C C . LEU A 1 73 ? -4.175 2.246 2.326 1.00 97.88 73 LEU A C 1
ATOM 507 O O . LEU A 1 73 ? -3.878 3.123 1.514 1.00 97.88 73 LEU A O 1
ATOM 511 N N . PRO A 1 74 ? -3.385 1.970 3.380 1.00 98.19 74 PRO A N 1
ATOM 512 C CA . PRO A 1 74 ? -2.032 2.500 3.475 1.00 98.19 74 PRO A CA 1
ATOM 513 C C . PRO A 1 74 ? -1.210 2.093 2.248 1.00 98.19 74 PRO A C 1
ATOM 515 O O . PRO A 1 74 ? -1.141 0.912 1.887 1.00 98.19 74 PRO A O 1
ATOM 518 N N . THR A 1 75 ? -0.591 3.090 1.622 1.00 98.38 75 THR A N 1
ATOM 519 C CA . THR A 1 75 ? 0.138 2.940 0.365 1.00 98.38 75 THR A CA 1
ATOM 520 C C . THR A 1 75 ? 1.639 2.917 0.598 1.00 98.38 75 THR A C 1
ATOM 522 O O . THR A 1 75 ? 2.211 3.824 1.213 1.00 98.38 75 THR A O 1
ATOM 525 N N . VAL A 1 76 ? 2.285 1.886 0.059 1.00 98.00 76 VAL A N 1
ATOM 526 C CA . VAL A 1 76 ? 3.739 1.813 -0.064 1.00 98.00 76 VAL A CA 1
ATOM 527 C C . VAL A 1 76 ? 4.112 2.148 -1.500 1.00 98.00 76 VAL A C 1
ATOM 529 O O . VAL A 1 76 ? 3.724 1.433 -2.423 1.00 98.00 76 VAL A O 1
ATOM 532 N N . ILE A 1 77 ? 4.847 3.241 -1.688 1.00 96.31 77 ILE A N 1
ATOM 533 C CA . ILE A 1 77 ? 5.303 3.683 -3.010 1.00 96.31 77 ILE A CA 1
ATOM 534 C C . ILE A 1 77 ? 6.583 2.950 -3.420 1.00 96.31 77 ILE A C 1
ATOM 536 O O . ILE A 1 77 ? 7.285 2.402 -2.565 1.00 96.31 77 ILE A O 1
ATOM 540 N N . THR A 1 78 ? 6.930 3.007 -4.711 1.00 95.38 78 THR A N 1
ATOM 541 C CA . THR A 1 78 ? 8.218 2.533 -5.251 1.00 95.38 78 THR A CA 1
ATOM 542 C C . THR A 1 78 ? 9.383 2.856 -4.319 1.00 95.38 78 THR A C 1
ATOM 544 O O . THR A 1 78 ? 9.733 4.017 -4.113 1.00 95.38 78 THR A O 1
ATOM 547 N N . SER A 1 79 ? 9.978 1.808 -3.762 1.00 94.62 79 SER A N 1
ATOM 548 C CA . SER A 1 79 ? 11.021 1.887 -2.746 1.00 94.62 79 SER A CA 1
ATOM 549 C C . SER A 1 79 ? 12.051 0.768 -2.948 1.00 94.62 79 SER A C 1
ATOM 551 O O . SER A 1 79 ? 11.776 -0.195 -3.667 1.00 94.62 79 SER A O 1
ATOM 553 N N . PRO A 1 80 ? 13.231 0.856 -2.313 1.00 94.50 80 PRO A N 1
ATOM 554 C CA . PRO A 1 80 ? 14.132 -0.284 -2.183 1.00 94.50 80 PRO A CA 1
ATOM 555 C C . PRO A 1 80 ? 13.462 -1.509 -1.532 1.00 94.50 80 PRO A C 1
ATOM 557 O O . PRO A 1 80 ? 12.529 -1.368 -0.735 1.00 94.50 80 PRO A O 1
ATOM 560 N N . VAL A 1 81 ? 13.972 -2.715 -1.806 1.00 93.69 81 VAL A N 1
ATOM 561 C CA . VAL A 1 81 ? 13.423 -3.980 -1.266 1.00 93.69 81 VAL A CA 1
ATOM 562 C C . VAL A 1 81 ? 13.423 -3.997 0.265 1.00 93.69 81 VAL A C 1
ATOM 564 O O . VAL A 1 81 ? 12.473 -4.477 0.883 1.00 93.69 81 VAL A O 1
ATOM 567 N N . GLU A 1 82 ? 14.448 -3.420 0.888 1.00 97.06 82 GLU A N 1
ATOM 568 C CA . GLU A 1 82 ? 14.578 -3.299 2.338 1.00 97.06 82 GLU A CA 1
ATOM 569 C C . GLU A 1 82 ? 13.454 -2.477 2.980 1.00 97.06 82 GLU A C 1
ATOM 571 O O . GLU A 1 82 ? 13.052 -2.774 4.104 1.00 97.06 82 GLU A O 1
ATOM 576 N N . VAL A 1 83 ? 12.891 -1.493 2.267 1.00 98.06 83 VAL A N 1
ATOM 577 C CA . VAL A 1 83 ? 11.741 -0.727 2.764 1.00 98.06 83 VAL A CA 1
ATOM 578 C C . VAL A 1 83 ? 10.520 -1.626 2.824 1.00 98.06 83 VAL A C 1
ATOM 580 O O . VAL A 1 83 ? 9.887 -1.699 3.871 1.00 98.06 83 VAL A O 1
ATOM 583 N N . TYR A 1 84 ? 10.214 -2.359 1.750 1.00 98.12 84 TYR A N 1
ATOM 584 C CA . TYR A 1 84 ? 9.080 -3.284 1.747 1.00 98.12 84 TYR A CA 1
ATOM 585 C C . TYR A 1 84 ? 9.219 -4.365 2.823 1.00 98.12 84 TYR A C 1
ATOM 587 O O . TYR A 1 84 ? 8.258 -4.647 3.539 1.00 98.12 84 TYR A O 1
ATOM 595 N N . ALA A 1 85 ? 10.419 -4.937 2.970 1.00 98.38 85 ALA A N 1
ATOM 596 C CA . ALA A 1 85 ? 10.713 -5.938 3.993 1.00 98.38 85 ALA A CA 1
ATOM 597 C C . ALA A 1 85 ? 10.479 -5.412 5.417 1.00 98.38 85 ALA A C 1
ATOM 599 O O . ALA A 1 85 ? 10.059 -6.172 6.288 1.00 98.38 85 ALA A O 1
ATOM 600 N N . HIS A 1 86 ? 10.715 -4.117 5.639 1.00 98.62 86 HIS A N 1
ATOM 601 C CA . HIS A 1 86 ? 10.478 -3.456 6.917 1.00 98.62 86 HIS A CA 1
ATOM 602 C C . HIS A 1 86 ? 9.002 -3.106 7.149 1.00 98.62 86 HIS A C 1
ATOM 604 O O . HIS A 1 86 ? 8.457 -3.401 8.210 1.00 98.62 86 HIS A O 1
ATOM 610 N N . VAL A 1 87 ? 8.335 -2.476 6.175 1.00 98.75 87 VAL A N 1
ATOM 611 C CA . VAL A 1 87 ? 7.018 -1.849 6.401 1.00 98.75 87 VAL A CA 1
ATOM 612 C C . VAL A 1 87 ? 5.835 -2.789 6.181 1.00 98.75 87 VAL A C 1
ATOM 614 O O . VAL A 1 87 ? 4.822 -2.648 6.864 1.00 98.75 87 VAL A O 1
ATOM 617 N N . LEU A 1 88 ? 5.932 -3.759 5.265 1.00 98.69 88 LEU A N 1
ATOM 618 C CA . LEU A 1 88 ? 4.800 -4.637 4.947 1.00 98.69 88 LEU A CA 1
ATOM 619 C C . LEU A 1 88 ? 4.345 -5.499 6.135 1.00 98.69 88 LEU A C 1
ATOM 621 O O . LEU A 1 88 ? 3.132 -5.589 6.336 1.00 98.69 88 LEU A O 1
ATOM 625 N N . PRO A 1 89 ? 5.244 -6.059 6.972 1.00 98.75 89 PRO A N 1
ATOM 626 C CA . PRO A 1 89 ? 4.821 -6.760 8.182 1.00 98.75 89 PRO A CA 1
ATOM 627 C C . PRO A 1 89 ? 4.075 -5.851 9.171 1.00 98.75 89 PRO A C 1
ATOM 629 O O . PRO A 1 89 ? 3.072 -6.273 9.739 1.00 98.75 89 PRO A O 1
ATOM 632 N N . LEU A 1 90 ? 4.510 -4.592 9.327 1.00 98.69 90 LEU A N 1
ATOM 633 C CA . LEU A 1 90 ? 3.871 -3.615 10.221 1.00 98.69 90 LEU A CA 1
ATOM 634 C C . LEU A 1 90 ? 2.466 -3.234 9.738 1.00 98.69 90 LEU A C 1
ATOM 636 O O . LEU A 1 90 ? 1.537 -3.084 10.531 1.00 98.69 90 LEU A O 1
ATOM 640 N N . LEU A 1 91 ? 2.301 -3.084 8.425 1.00 98.44 91 LEU A N 1
ATOM 641 C CA . LEU A 1 91 ? 1.003 -2.809 7.817 1.00 98.44 91 LEU A CA 1
ATOM 642 C C . LEU A 1 91 ? 0.070 -4.022 7.892 1.00 98.44 91 LEU A C 1
ATOM 644 O O . LEU A 1 91 ? -1.131 -3.859 8.105 1.00 98.44 91 LEU A O 1
ATOM 648 N N . ALA A 1 92 ? 0.608 -5.236 7.765 1.00 97.88 92 ALA A N 1
ATOM 649 C CA . ALA A 1 92 ? -0.154 -6.459 7.981 1.00 97.88 92 ALA A CA 1
ATOM 650 C C . ALA A 1 92 ? -0.643 -6.562 9.438 1.00 97.88 92 ALA A C 1
ATOM 652 O O . ALA A 1 92 ? -1.805 -6.902 9.662 1.00 97.88 92 ALA A O 1
ATOM 653 N N . ASP A 1 93 ? 0.180 -6.167 10.420 1.00 97.94 93 ASP A N 1
ATOM 654 C CA . ASP A 1 93 ? -0.241 -6.089 11.829 1.00 97.94 93 ASP A CA 1
ATOM 655 C C . ASP A 1 93 ? -1.402 -5.096 12.010 1.00 97.94 93 ASP A C 1
ATOM 657 O O . ASP A 1 93 ? -2.349 -5.365 12.751 1.00 97.94 93 ASP A O 1
ATOM 661 N N . ALA A 1 94 ? -1.376 -3.965 11.296 1.00 97.44 94 ALA A N 1
ATOM 662 C CA . ALA A 1 94 ? -2.473 -2.998 11.309 1.00 97.44 94 ALA A CA 1
ATOM 663 C C . ALA A 1 94 ? -3.763 -3.559 10.682 1.00 97.44 94 ALA A C 1
ATOM 665 O O . ALA A 1 94 ? -4.849 -3.303 11.204 1.00 97.44 94 ALA A O 1
ATOM 666 N N . CYS A 1 95 ? -3.660 -4.356 9.612 1.00 96.19 95 CYS A N 1
ATOM 667 C CA . CYS A 1 95 ? -4.805 -5.034 8.987 1.00 96.19 95 CYS A CA 1
ATOM 668 C C . CYS A 1 95 ? -5.448 -6.077 9.919 1.00 96.19 95 CYS A C 1
ATOM 670 O O . CYS A 1 95 ? -6.667 -6.252 9.916 1.00 96.19 95 CYS A O 1
ATOM 672 N N . GLU A 1 96 ? -4.633 -6.769 10.717 1.00 95.94 96 GLU A N 1
ATOM 673 C CA . GLU A 1 96 ? -5.059 -7.837 11.635 1.00 95.94 96 GLU A CA 1
ATOM 674 C C . GLU A 1 96 ? -5.443 -7.324 13.029 1.00 95.94 96 GLU A C 1
ATOM 676 O O . GLU A 1 96 ? -5.999 -8.066 13.839 1.00 95.94 96 GLU A O 1
ATOM 681 N N . SER A 1 97 ? -5.177 -6.052 13.322 1.00 95.94 97 SER A N 1
ATOM 682 C CA . SER A 1 97 ? -5.504 -5.453 14.608 1.00 95.94 97 SER A CA 1
ATOM 683 C C . SER A 1 97 ? -7.012 -5.425 14.848 1.00 95.94 97 SER A C 1
ATOM 685 O O . SER A 1 97 ? -7.763 -4.812 14.090 1.00 95.94 97 SER A O 1
ATOM 687 N N . GLU A 1 98 ? -7.456 -5.960 15.987 1.00 92.25 98 GLU A N 1
ATOM 688 C CA . GLU A 1 98 ? -8.858 -5.857 16.416 1.00 92.25 98 GLU A CA 1
ATOM 689 C C . GLU A 1 98 ? -9.349 -4.407 16.502 1.00 92.25 98 GLU A C 1
ATOM 691 O O . GLU A 1 98 ? -10.512 -4.121 16.221 1.00 92.25 98 GLU A O 1
ATOM 696 N N . ARG A 1 99 ? -8.455 -3.467 16.832 1.00 90.50 99 ARG A N 1
ATOM 697 C CA . ARG A 1 99 ? -8.796 -2.043 16.936 1.00 90.50 99 ARG A CA 1
ATOM 698 C C . ARG A 1 99 ? -9.097 -1.401 15.581 1.00 90.50 99 ARG A C 1
ATOM 700 O O . ARG A 1 99 ? -9.886 -0.463 15.516 1.00 90.50 99 ARG A O 1
ATOM 707 N N . LEU A 1 100 ? -8.477 -1.901 14.514 1.00 92.56 100 LEU A N 1
ATOM 708 C CA . LEU A 1 100 ? -8.593 -1.376 13.150 1.00 92.56 100 LEU A CA 1
ATOM 709 C C . LEU A 1 100 ? -9.376 -2.313 12.222 1.00 92.56 100 LEU A C 1
ATOM 711 O O . LEU A 1 100 ? -9.490 -2.052 11.021 1.00 92.56 100 LEU A O 1
ATOM 715 N N . ARG A 1 101 ? -9.930 -3.400 12.766 1.00 87.38 101 ARG A N 1
ATOM 716 C CA . ARG A 1 101 ? -10.580 -4.464 12.006 1.00 87.38 101 ARG A CA 1
ATOM 717 C C . ARG A 1 101 ? -11.707 -3.906 11.136 1.00 87.38 101 ARG A C 1
ATOM 719 O O . ARG A 1 101 ? -12.649 -3.286 11.624 1.00 87.38 101 ARG A O 1
ATOM 726 N N . GLY A 1 102 ? -11.611 -4.146 9.828 1.00 86.94 102 GLY A N 1
ATOM 727 C CA . GLY A 1 102 ? -12.571 -3.648 8.833 1.00 86.94 102 GLY A CA 1
ATOM 728 C C . GLY A 1 102 ? -12.437 -2.157 8.492 1.00 86.94 102 GLY A C 1
ATOM 729 O O . GLY A 1 102 ? -13.255 -1.639 7.737 1.00 86.94 102 GLY A O 1
ATOM 730 N N . ARG A 1 103 ? -11.422 -1.466 9.025 1.00 94.62 103 ARG A N 1
ATOM 731 C CA . ARG A 1 103 ? -11.114 -0.053 8.747 1.00 94.62 103 ARG A CA 1
ATOM 732 C C . ARG A 1 103 ? -9.831 0.088 7.923 1.00 94.62 103 ARG A C 1
ATOM 734 O O . ARG A 1 103 ? -9.791 0.902 7.010 1.00 94.62 103 ARG A O 1
ATOM 741 N N . VAL A 1 104 ? -8.816 -0.733 8.184 1.00 96.62 104 VAL A N 1
ATOM 742 C CA . VAL A 1 104 ? -7.677 -0.920 7.271 1.00 96.62 104 VAL A CA 1
ATOM 743 C C . VAL A 1 104 ? -8.009 -2.107 6.372 1.00 96.62 104 VAL A C 1
ATOM 745 O O . VAL A 1 104 ? -8.118 -3.234 6.847 1.00 96.62 104 VAL A O 1
ATOM 748 N N . LEU A 1 105 ? -8.268 -1.851 5.088 1.00 95.44 105 LEU A N 1
ATOM 749 C CA . LEU A 1 105 ? -8.820 -2.868 4.177 1.00 95.44 105 LEU A CA 1
ATOM 750 C C . LEU A 1 105 ? -7.756 -3.806 3.595 1.00 95.44 105 LEU A C 1
ATOM 752 O O . LEU A 1 105 ? -8.093 -4.833 3.002 1.00 95.44 105 LEU A O 1
ATOM 756 N N . GLY A 1 106 ? -6.490 -3.441 3.756 1.00 96.69 106 GLY A N 1
ATOM 757 C CA . GLY A 1 106 ? -5.332 -4.092 3.173 1.00 96.69 106 GLY A CA 1
ATOM 758 C C . GLY A 1 106 ? -4.252 -3.066 2.863 1.00 96.69 106 GLY A C 1
ATOM 759 O O . GLY A 1 106 ? -4.250 -1.970 3.416 1.00 96.69 106 GLY A O 1
ATOM 760 N N . ILE A 1 107 ? -3.357 -3.420 1.949 1.00 98.12 107 ILE A N 1
ATOM 761 C CA . ILE A 1 107 ? -2.200 -2.617 1.559 1.00 98.12 107 ILE A CA 1
ATOM 762 C C . ILE A 1 107 ? -2.290 -2.295 0.071 1.00 98.12 107 ILE A C 1
ATOM 764 O O . ILE A 1 107 ? -2.641 -3.155 -0.747 1.00 98.12 107 ILE A O 1
ATOM 768 N N . HIS A 1 108 ? -1.953 -1.057 -0.271 1.00 98.31 108 HIS A N 1
ATOM 769 C CA . HIS A 1 108 ? -1.754 -0.628 -1.647 1.00 98.31 108 HIS A CA 1
ATOM 770 C C . HIS A 1 108 ? -0.256 -0.569 -1.952 1.00 98.31 108 HIS A C 1
ATOM 772 O O . HIS A 1 108 ? 0.502 0.101 -1.259 1.00 98.31 108 HIS A O 1
ATOM 778 N N . LEU A 1 109 ? 0.175 -1.281 -2.987 1.00 97.50 109 LEU A N 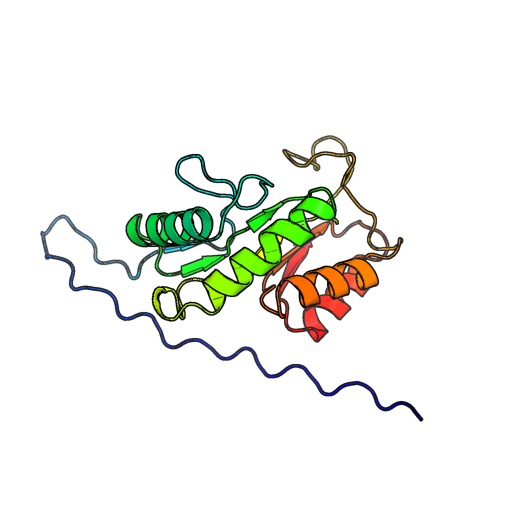1
ATOM 779 C CA . LEU A 1 109 ? 1.503 -1.134 -3.570 1.00 97.50 109 LEU A CA 1
ATOM 780 C C . LEU A 1 109 ? 1.410 -0.175 -4.759 1.00 97.50 109 LEU A C 1
ATOM 782 O O . LEU A 1 109 ? 0.828 -0.524 -5.786 1.00 97.50 109 LEU A O 1
ATOM 786 N N . GLU A 1 110 ? 1.962 1.030 -4.632 1.00 95.81 110 GLU A N 1
ATOM 787 C CA . GLU A 1 110 ? 2.079 1.974 -5.744 1.00 95.81 110 GLU A CA 1
ATOM 788 C C . GLU A 1 110 ? 3.462 1.839 -6.394 1.00 95.81 110 GLU A C 1
ATOM 790 O O . GLU A 1 110 ? 4.401 2.575 -6.082 1.00 95.81 110 GLU A O 1
ATOM 795 N N . GLY A 1 111 ? 3.595 0.851 -7.280 1.00 92.31 111 GLY A N 1
ATOM 796 C CA . GLY A 1 111 ? 4.876 0.394 -7.813 1.00 92.31 111 GLY A CA 1
ATOM 797 C C . GLY A 1 111 ? 5.393 -0.880 -7.126 1.00 92.31 111 GLY A C 1
ATOM 798 O O . GLY A 1 111 ? 4.628 -1.560 -6.441 1.00 92.31 111 GLY A O 1
ATOM 799 N N . PRO A 1 112 ? 6.666 -1.272 -7.348 1.00 93.31 112 PRO A N 1
ATOM 800 C CA . PRO A 1 112 ? 7.714 -0.551 -8.085 1.00 93.31 112 PRO A CA 1
ATOM 801 C C . PRO A 1 112 ? 7.594 -0.620 -9.619 1.00 93.31 112 PRO A C 1
ATOM 803 O O . PRO A 1 112 ? 8.426 -0.064 -10.330 1.00 93.31 112 PRO A O 1
AT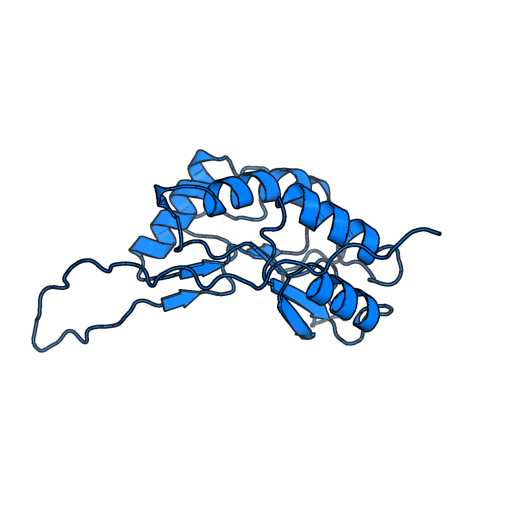OM 806 N N . PHE A 1 113 ? 6.561 -1.280 -10.139 1.00 93.19 113 PHE A N 1
ATOM 807 C CA . PHE A 1 113 ? 6.342 -1.537 -11.564 1.00 93.19 113 PHE A CA 1
ATOM 808 C C . PHE A 1 113 ? 5.694 -0.368 -12.327 1.00 93.19 113 PHE A C 1
ATOM 810 O O . PHE A 1 113 ? 4.751 -0.552 -13.092 1.00 93.19 113 PHE A O 1
ATOM 817 N N . ILE A 1 114 ? 6.131 0.857 -12.064 1.00 90.25 114 ILE A N 1
ATOM 818 C CA . ILE A 1 114 ? 5.597 2.059 -12.721 1.00 90.25 114 ILE A CA 1
ATOM 819 C C . ILE A 1 114 ? 6.405 2.417 -13.974 1.00 90.25 114 ILE A C 1
ATOM 821 O O . ILE A 1 114 ? 7.437 1.818 -14.255 1.00 90.25 114 ILE A O 1
ATOM 825 N N . SER A 1 115 ? 5.937 3.417 -14.717 1.00 86.19 115 SER A N 1
ATOM 826 C CA . SER A 1 115 ? 6.610 3.896 -15.919 1.00 86.19 115 SER A CA 1
ATOM 827 C C . SER A 1 115 ? 7.919 4.594 -15.556 1.00 86.19 115 SER A C 1
ATOM 829 O O . SER A 1 115 ? 7.947 5.459 -14.676 1.00 86.19 115 SER A O 1
ATOM 831 N N . ASP A 1 116 ? 8.995 4.247 -16.258 1.00 81.69 116 ASP A N 1
ATOM 832 C CA . ASP A 1 116 ? 10.295 4.915 -16.164 1.00 81.69 116 ASP A CA 1
ATOM 833 C C . ASP A 1 116 ? 10.380 6.175 -17.046 1.00 81.69 116 ASP A C 1
ATOM 835 O O . ASP A 1 116 ? 11.381 6.898 -17.016 1.00 81.69 116 ASP A O 1
ATOM 839 N N . GLN A 1 117 ? 9.324 6.466 -17.816 1.00 81.81 117 GLN A N 1
ATOM 840 C CA . GLN A 1 117 ? 9.315 7.572 -18.760 1.00 81.81 117 GLN A CA 1
ATOM 841 C C . GLN A 1 117 ? 9.388 8.928 -18.038 1.00 81.81 117 GLN A C 1
ATOM 843 O O . GLN A 1 117 ? 8.670 9.163 -17.052 1.00 81.81 117 GLN A O 1
ATOM 848 N N . PRO A 1 118 ? 10.213 9.873 -18.532 1.00 70.88 118 PRO A N 1
ATOM 849 C CA . PRO A 1 118 ? 10.290 11.216 -17.972 1.00 70.88 118 PRO A CA 1
ATOM 850 C C . PRO A 1 118 ? 8.910 11.883 -17.918 1.00 70.88 118 PRO A C 1
ATOM 852 O O . PRO A 1 118 ? 8.224 12.010 -18.927 1.00 70.88 118 PRO A O 1
ATOM 855 N N . GLY A 1 119 ? 8.505 12.319 -16.724 1.00 71.69 119 GLY A N 1
ATOM 856 C CA . GLY A 1 119 ? 7.190 12.923 -16.476 1.00 71.69 119 GLY A CA 1
ATOM 857 C C . GLY A 1 119 ? 6.113 11.949 -15.984 1.00 71.69 119 GLY A C 1
ATOM 858 O O . GLY A 1 119 ? 5.158 12.403 -15.357 1.00 71.69 119 GLY A O 1
ATOM 859 N N . ALA A 1 120 ? 6.287 10.635 -16.167 1.00 71.94 120 ALA A N 1
ATOM 860 C CA . ALA A 1 120 ? 5.374 9.613 -15.645 1.00 71.94 120 ALA A CA 1
ATOM 861 C C . ALA A 1 120 ? 5.793 9.086 -14.257 1.00 71.94 120 ALA A C 1
ATOM 863 O O . ALA A 1 120 ? 4.935 8.710 -13.459 1.00 71.94 120 ALA A O 1
ATOM 864 N N . VAL A 1 121 ? 7.095 9.143 -13.933 1.00 70.38 121 VAL A N 1
ATOM 865 C CA . VAL A 1 121 ? 7.660 8.632 -12.666 1.00 70.38 121 VAL A CA 1
ATOM 866 C C . VAL A 1 121 ? 7.206 9.415 -11.422 1.00 70.38 121 VAL A C 1
ATOM 868 O O . VAL A 1 121 ? 7.196 8.885 -10.316 1.00 70.38 121 VAL A O 1
ATOM 871 N N . GLY A 1 122 ? 6.817 10.687 -11.575 1.00 78.94 122 GLY A N 1
ATOM 872 C CA . GLY A 1 122 ? 6.350 11.529 -10.469 1.00 78.94 122 GLY A CA 1
ATOM 873 C C . GLY A 1 122 ? 7.351 11.638 -9.307 1.00 78.94 122 GLY A C 1
ATOM 874 O O . GLY A 1 122 ? 8.508 11.997 -9.506 1.00 78.94 122 GLY A O 1
ATOM 875 N N . CYS A 1 123 ? 6.889 11.361 -8.083 1.00 75.56 123 CYS A N 1
ATOM 876 C CA . CYS A 1 123 ? 7.695 11.401 -6.856 1.00 75.56 123 CYS A CA 1
ATOM 877 C C . CYS A 1 123 ? 8.425 10.083 -6.537 1.00 75.56 123 CYS A C 1
ATOM 879 O O . CYS A 1 123 ? 9.066 9.981 -5.490 1.00 75.56 123 CYS A O 1
ATOM 881 N N . HIS A 1 124 ? 8.328 9.078 -7.408 1.00 81.00 124 HIS A N 1
ATOM 882 C CA . HIS A 1 124 ? 8.957 7.785 -7.186 1.00 81.00 124 HIS A CA 1
ATOM 883 C C . HIS A 1 124 ? 10.455 7.855 -7.514 1.00 81.00 124 HIS A C 1
ATOM 885 O O . HIS A 1 124 ? 10.822 8.447 -8.531 1.00 81.00 124 HIS A O 1
ATOM 891 N N . PRO A 1 125 ? 11.338 7.240 -6.707 1.00 80.06 125 PRO A N 1
ATOM 892 C CA . PRO A 1 125 ? 12.762 7.187 -7.010 1.00 80.06 125 PRO A CA 1
ATOM 893 C C . PRO A 1 125 ? 13.002 6.359 -8.287 1.00 80.06 125 PRO A C 1
ATOM 895 O O . PRO A 1 125 ? 12.767 5.147 -8.266 1.00 80.06 125 PRO A O 1
ATOM 898 N N . PRO A 1 126 ? 13.516 6.952 -9.383 1.00 82.44 126 PRO A N 1
ATOM 899 C CA . PRO A 1 126 ? 13.665 6.240 -10.657 1.00 82.44 126 PRO A CA 1
ATOM 900 C C . PRO A 1 126 ? 14.564 5.002 -10.557 1.00 82.44 126 PRO A C 1
ATOM 902 O O . PRO A 1 126 ? 14.347 4.016 -11.247 1.00 82.44 126 PRO A O 1
ATOM 905 N N . ALA A 1 127 ? 15.540 5.024 -9.643 1.00 85.94 127 ALA A N 1
ATOM 906 C CA . ALA A 1 127 ? 16.472 3.921 -9.410 1.00 85.94 127 ALA A CA 1
ATOM 907 C C . ALA A 1 127 ? 15.814 2.642 -8.858 1.00 85.94 127 ALA A C 1
ATOM 909 O O . ALA A 1 127 ? 16.445 1.588 -8.851 1.00 85.94 127 ALA A O 1
ATOM 910 N N . HIS A 1 128 ? 14.576 2.734 -8.366 1.00 89.81 128 HIS A N 1
ATOM 911 C CA . HIS A 1 128 ? 13.833 1.602 -7.808 1.00 89.81 128 HIS A CA 1
ATOM 912 C C . HIS A 1 128 ? 12.622 1.215 -8.654 1.00 89.81 128 HIS A C 1
ATOM 914 O O . HIS A 1 128 ? 11.851 0.354 -8.241 1.00 89.81 128 HIS A O 1
ATOM 920 N N . VAL A 1 129 ? 12.455 1.828 -9.829 1.00 87.50 129 VAL A N 1
ATOM 921 C CA . VAL A 1 129 ? 11.466 1.391 -10.813 1.00 87.50 129 VAL A CA 1
ATOM 922 C C . VAL A 1 129 ? 11.950 0.093 -11.448 1.00 87.50 129 VAL A C 1
ATOM 924 O O . VAL A 1 129 ? 13.108 -0.014 -11.850 1.00 87.50 129 VAL A O 1
ATOM 927 N N . LEU A 1 130 ? 11.071 -0.907 -11.505 1.00 90.12 130 LEU A N 1
ATOM 928 C CA . LEU A 1 130 ? 11.404 -2.243 -11.990 1.00 90.12 130 LEU A CA 1
ATOM 929 C C . LEU A 1 130 ? 10.506 -2.640 -13.160 1.00 90.12 130 LEU A C 1
ATOM 931 O O . LEU A 1 130 ? 9.295 -2.446 -13.120 1.00 90.12 130 LEU A O 1
ATOM 935 N N . ASP A 1 131 ? 11.107 -3.257 -14.175 1.00 90.31 131 ASP A N 1
ATOM 936 C CA . ASP A 1 131 ? 10.388 -3.886 -15.285 1.00 90.31 131 ASP A CA 1
ATOM 937 C C . ASP A 1 131 ? 9.783 -5.225 -14.803 1.00 90.31 131 ASP A C 1
ATOM 939 O O . ASP A 1 131 ? 10.546 -6.100 -14.366 1.00 90.31 131 ASP A O 1
ATOM 943 N N . PRO A 1 132 ? 8.450 -5.426 -14.871 1.00 91.75 132 PRO A N 1
ATOM 944 C CA . PRO A 1 132 ? 7.809 -6.679 -14.470 1.00 91.75 132 PRO A CA 1
ATOM 945 C C . PRO A 1 132 ? 8.392 -7.924 -15.145 1.00 91.75 132 PRO A C 1
ATOM 947 O O . PRO A 1 132 ? 8.431 -8.991 -14.527 1.00 91.75 132 PRO A O 1
ATOM 950 N N . ALA A 1 133 ? 8.886 -7.806 -16.383 1.00 92.06 133 ALA A N 1
ATOM 951 C CA . ALA A 1 133 ? 9.490 -8.920 -17.110 1.00 92.06 133 ALA A CA 1
ATOM 952 C C . ALA A 1 133 ? 10.762 -9.462 -16.432 1.00 92.06 133 ALA A C 1
ATOM 954 O O . ALA A 1 133 ? 11.121 -10.624 -16.626 1.00 92.06 133 ALA A O 1
ATOM 955 N N . ASN A 1 134 ? 11.428 -8.654 -15.604 1.00 92.56 134 ASN A N 1
ATOM 956 C CA . ASN A 1 134 ? 12.682 -9.001 -14.940 1.00 92.56 134 ASN A CA 1
ATOM 957 C C . ASN A 1 134 ? 12.442 -9.489 -13.502 1.00 92.56 134 ASN A C 1
ATOM 959 O O . ASN A 1 134 ? 13.021 -8.975 -12.547 1.00 92.56 134 ASN A O 1
ATOM 963 N N . GLY A 1 135 ? 11.580 -10.498 -13.348 1.00 92.69 135 GLY A N 1
ATOM 964 C CA . GLY A 1 135 ? 11.298 -11.121 -12.049 1.00 92.69 135 GLY A CA 1
ATOM 965 C C . GLY A 1 135 ? 10.192 -10.444 -11.236 1.00 92.69 135 GLY A C 1
ATOM 966 O O . GLY A 1 135 ? 10.110 -10.663 -10.028 1.00 92.69 135 GLY A O 1
ATOM 967 N N . GLY A 1 136 ? 9.315 -9.660 -11.872 1.00 94.69 136 GLY A N 1
ATOM 968 C CA . GLY A 1 136 ? 8.223 -8.960 -11.193 1.00 94.69 136 GLY A CA 1
ATOM 969 C C . GLY A 1 136 ? 7.245 -9.884 -10.469 1.00 94.69 136 GLY A C 1
ATOM 970 O O . GLY A 1 136 ? 6.818 -9.556 -9.367 1.00 94.69 136 GLY A O 1
ATOM 971 N N . ILE A 1 137 ? 6.958 -11.067 -11.025 1.00 95.81 137 ILE A N 1
ATOM 972 C CA . ILE A 1 137 ? 6.119 -12.088 -10.368 1.00 95.81 137 ILE A CA 1
ATOM 973 C C . ILE A 1 137 ? 6.765 -12.572 -9.064 1.00 95.81 137 ILE A C 1
ATOM 975 O O . ILE A 1 137 ? 6.126 -12.545 -8.018 1.00 95.81 137 ILE A O 1
ATOM 979 N N . ALA A 1 138 ? 8.048 -12.944 -9.104 1.00 96.75 138 ALA A N 1
ATOM 980 C CA . ALA A 1 138 ? 8.760 -13.424 -7.921 1.00 96.75 138 ALA A CA 1
ATOM 981 C C . ALA A 1 138 ? 8.858 -12.341 -6.835 1.00 96.75 138 ALA A C 1
ATOM 983 O O . ALA A 1 138 ? 8.673 -12.627 -5.651 1.00 96.75 138 ALA A O 1
ATOM 984 N N . LEU A 1 139 ? 9.102 -11.086 -7.234 1.00 96.25 139 LEU A N 1
ATOM 985 C CA . LEU A 1 139 ? 9.065 -9.964 -6.303 1.00 96.25 139 LEU A CA 1
ATOM 986 C C . LEU A 1 139 ? 7.660 -9.789 -5.719 1.00 96.25 139 LEU A C 1
ATOM 988 O O . LEU A 1 139 ? 7.525 -9.684 -4.506 1.00 96.25 139 LEU A O 1
ATOM 992 N N . PHE A 1 140 ? 6.612 -9.795 -6.543 1.00 96.19 140 PHE A N 1
ATOM 993 C CA . PHE A 1 140 ? 5.239 -9.673 -6.061 1.00 96.19 140 PHE A CA 1
ATOM 994 C C . PHE A 1 140 ? 4.876 -10.777 -5.061 1.00 96.19 140 PHE A C 1
ATOM 996 O O . PHE A 1 140 ? 4.319 -10.467 -4.011 1.00 96.19 140 PHE A O 1
ATOM 1003 N N . ASP A 1 141 ? 5.263 -12.028 -5.312 1.00 96.38 141 ASP A N 1
ATOM 1004 C CA . ASP A 1 141 ? 5.060 -13.137 -4.371 1.00 96.38 141 ASP A CA 1
ATOM 1005 C C . ASP A 1 141 ? 5.786 -12.906 -3.040 1.00 96.38 141 ASP A C 1
ATOM 1007 O O . ASP A 1 141 ? 5.227 -13.144 -1.965 1.00 96.38 141 ASP A O 1
ATOM 1011 N N . GLN A 1 142 ? 7.006 -12.366 -3.086 1.00 97.25 142 GLN A N 1
ATOM 1012 C CA . GLN A 1 142 ? 7.728 -11.961 -1.884 1.00 97.25 142 GLN A CA 1
ATOM 1013 C C . GLN A 1 142 ? 6.972 -10.859 -1.120 1.00 97.25 142 GL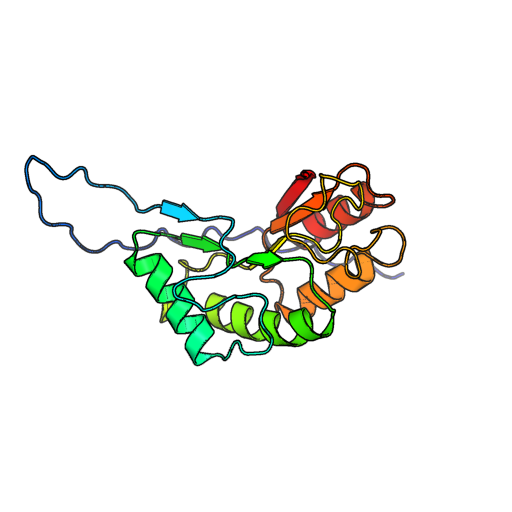N A C 1
ATOM 1015 O O . GLN A 1 142 ? 6.826 -10.951 0.100 1.00 97.25 142 GLN A O 1
ATOM 1020 N N . LEU A 1 143 ? 6.460 -9.832 -1.809 1.00 97.12 143 LEU A N 1
ATOM 1021 C CA . LEU A 1 143 ? 5.687 -8.746 -1.190 1.00 97.12 143 LEU A CA 1
ATOM 1022 C C . LEU A 1 143 ? 4.353 -9.252 -0.612 1.00 97.12 143 LEU A C 1
ATOM 1024 O O . LEU A 1 143 ? 3.959 -8.866 0.493 1.00 97.12 143 LEU A O 1
ATOM 1028 N N . MET A 1 144 ? 3.680 -10.171 -1.305 1.00 95.94 144 MET A N 1
ATOM 1029 C CA . MET A 1 144 ? 2.495 -10.878 -0.811 1.00 95.94 144 MET A CA 1
ATOM 1030 C C . MET A 1 144 ? 2.805 -11.670 0.460 1.00 95.94 144 MET A C 1
ATOM 1032 O O . MET A 1 144 ? 2.046 -11.606 1.425 1.00 95.94 144 MET A O 1
ATOM 1036 N N . SER A 1 145 ? 3.940 -12.368 0.506 1.00 97.25 145 SER A N 1
ATOM 1037 C CA . SER A 1 145 ? 4.364 -13.102 1.700 1.00 97.25 145 SER A CA 1
ATOM 1038 C C . SER A 1 145 ? 4.663 -12.164 2.873 1.00 97.25 145 SER A C 1
ATOM 1040 O O . SER A 1 145 ? 4.198 -12.411 3.985 1.00 97.25 145 SER A O 1
ATOM 1042 N N . LEU A 1 146 ? 5.413 -11.080 2.646 1.00 97.94 146 LEU A N 1
ATOM 1043 C CA . LEU A 1 146 ? 5.761 -10.097 3.684 1.00 97.94 146 LEU A CA 1
ATOM 1044 C C . LEU A 1 146 ? 4.523 -9.405 4.268 1.00 97.94 146 LEU A C 1
ATOM 1046 O O . LEU A 1 146 ? 4.459 -9.143 5.466 1.00 97.94 146 LEU A O 1
ATOM 1050 N N . SER A 1 147 ? 3.531 -9.143 3.419 1.00 97.12 147 SER A N 1
ATOM 1051 C CA . SER A 1 147 ? 2.240 -8.562 3.797 1.00 97.12 147 SER A CA 1
ATOM 1052 C C . SER A 1 147 ? 1.224 -9.583 4.314 1.00 97.12 147 SER A C 1
ATOM 1054 O O . SER A 1 147 ? 0.082 -9.211 4.570 1.00 97.12 147 SER A O 1
ATOM 1056 N N . ARG A 1 148 ? 1.588 -10.868 4.422 1.00 97.19 148 ARG A N 1
ATOM 1057 C CA . ARG A 1 148 ? 0.684 -11.967 4.812 1.00 97.19 148 ARG A CA 1
ATOM 1058 C C . ARG A 1 148 ? -0.607 -12.024 3.978 1.00 97.19 148 ARG A C 1
ATOM 1060 O O . ARG A 1 148 ? -1.677 -12.360 4.478 1.00 97.19 148 ARG A O 1
ATOM 1067 N N . GLY A 1 149 ? -0.511 -11.688 2.692 1.00 95.31 149 GLY A N 1
ATOM 1068 C CA . GLY A 1 149 ? -1.636 -11.692 1.756 1.00 95.31 149 GLY A CA 1
ATOM 1069 C C . GLY A 1 149 ? -2.599 -10.509 1.906 1.00 95.31 149 GLY A C 1
ATOM 1070 O O . GLY A 1 149 ? -3.726 -10.573 1.403 1.00 95.31 149 GLY A O 1
ATOM 1071 N N . HIS A 1 150 ? -2.191 -9.431 2.588 1.00 96.25 150 HIS A N 1
ATOM 1072 C CA . HIS A 1 150 ? -3.004 -8.219 2.753 1.00 96.25 150 HIS A CA 1
ATOM 1073 C C . HIS A 1 150 ? -2.850 -7.194 1.630 1.00 96.25 150 HIS A C 1
ATOM 1075 O O . HIS A 1 150 ? -3.540 -6.179 1.670 1.00 96.25 150 HIS A O 1
ATOM 1081 N N . VAL A 1 151 ? -2.026 -7.422 0.602 1.00 96.56 151 VAL A N 1
ATOM 1082 C CA . VAL A 1 151 ? -2.061 -6.554 -0.590 1.00 96.56 151 VAL A CA 1
ATOM 1083 C C . VAL A 1 151 ? -3.429 -6.679 -1.266 1.00 96.56 151 VAL A C 1
ATOM 1085 O O . VAL A 1 151 ? -3.911 -7.775 -1.561 1.00 96.56 151 VAL A O 1
ATOM 1088 N N . ARG A 1 152 ? -4.073 -5.533 -1.493 1.00 95.50 152 ARG A N 1
ATOM 1089 C CA . ARG A 1 152 ? -5.392 -5.429 -2.138 1.00 95.50 152 ARG A CA 1
ATOM 1090 C C . ARG A 1 152 ? -5.380 -4.578 -3.387 1.00 95.50 152 ARG A C 1
ATOM 1092 O O . ARG A 1 152 ? -6.328 -4.664 -4.157 1.00 95.50 152 ARG A O 1
ATOM 1099 N N . LEU A 1 153 ? -4.343 -3.776 -3.581 1.00 97.00 153 LEU A N 1
ATOM 1100 C CA . LEU A 1 153 ? -4.209 -2.937 -4.753 1.00 97.00 153 LEU A CA 1
ATOM 1101 C C . LEU A 1 153 ? -2.751 -2.916 -5.191 1.00 97.00 153 LEU A C 1
ATOM 1103 O O . LEU A 1 153 ? -1.869 -2.669 -4.371 1.00 97.00 153 LEU A O 1
ATOM 1107 N N . LEU A 1 154 ? -2.513 -3.166 -6.471 1.00 96.69 154 LEU A N 1
ATOM 1108 C CA . LEU A 1 154 ? -1.229 -2.953 -7.125 1.00 96.69 154 LEU A CA 1
ATOM 1109 C C . LEU A 1 154 ? -1.408 -1.899 -8.216 1.00 96.69 154 LEU A C 1
ATOM 1111 O O . LEU A 1 154 ? -2.213 -2.112 -9.121 1.00 96.69 154 LEU A O 1
ATOM 1115 N N . THR A 1 155 ? -0.653 -0.802 -8.144 1.00 95.38 155 THR A N 1
ATOM 1116 C CA . THR A 1 155 ? -0.494 0.138 -9.260 1.00 95.38 155 THR A CA 1
ATOM 1117 C C . THR A 1 155 ? 0.703 -0.265 -10.105 1.00 95.38 155 THR A C 1
ATOM 1119 O O . THR A 1 155 ? 1.820 -0.383 -9.597 1.00 95.38 155 THR A O 1
ATOM 1122 N N . ILE A 1 156 ? 0.462 -0.439 -11.398 1.00 94.38 156 ILE A N 1
ATOM 1123 C CA . ILE A 1 156 ? 1.449 -0.856 -12.395 1.00 94.38 156 ILE A CA 1
ATOM 1124 C C . ILE A 1 156 ? 1.234 -0.072 -13.692 1.00 94.38 156 ILE A C 1
ATOM 1126 O O . ILE A 1 156 ? 0.097 0.253 -14.035 1.00 94.38 156 ILE A O 1
ATOM 1130 N N . ALA A 1 157 ? 2.322 0.242 -14.394 1.00 93.44 157 ALA A N 1
ATOM 1131 C CA . ALA A 1 157 ? 2.275 0.884 -15.701 1.00 93.44 157 ALA A CA 1
ATOM 1132 C C . ALA A 1 157 ? 1.886 -0.119 -16.790 1.00 93.44 157 ALA A C 1
ATOM 1134 O O . ALA A 1 157 ? 2.497 -1.185 -16.919 1.00 93.44 157 ALA A O 1
ATOM 1135 N N . ALA A 1 158 ? 0.857 0.219 -17.566 1.00 90.44 158 ALA A N 1
ATOM 1136 C CA . ALA A 1 158 ? 0.272 -0.696 -18.545 1.00 90.44 158 ALA A CA 1
ATOM 1137 C C . ALA A 1 158 ? 1.217 -1.032 -19.713 1.00 90.44 158 ALA A C 1
ATOM 1139 O O . ALA A 1 158 ? 1.111 -2.104 -20.307 1.00 90.44 158 ALA A O 1
ATOM 1140 N N . GLU A 1 159 ? 2.140 -0.131 -20.046 1.00 89.75 159 GLU A N 1
ATOM 1141 C CA . GLU A 1 159 ? 3.126 -0.296 -21.114 1.00 89.75 159 GLU A CA 1
ATOM 1142 C C . GLU A 1 159 ? 4.334 -1.158 -20.718 1.00 89.75 159 GLU A C 1
ATOM 1144 O O . GLU A 1 159 ? 5.131 -1.533 -21.583 1.00 89.75 159 GLU A O 1
ATOM 1149 N N . GLY A 1 160 ? 4.485 -1.473 -19.426 1.00 87.56 160 GLY A N 1
ATOM 1150 C CA . GLY A 1 160 ? 5.588 -2.280 -18.916 1.00 87.56 160 GLY A CA 1
ATOM 1151 C C . GLY A 1 160 ? 5.606 -3.680 -19.533 1.00 87.56 160 GLY A C 1
ATOM 1152 O O . GLY A 1 160 ? 4.576 -4.342 -19.685 1.00 87.56 160 GLY A O 1
ATOM 1153 N N . ARG A 1 161 ? 6.796 -4.180 -19.875 1.00 93.31 161 ARG A N 1
ATOM 1154 C CA . ARG A 1 161 ? 6.933 -5.557 -20.366 1.00 93.31 161 ARG A CA 1
ATOM 1155 C C . ARG A 1 161 ? 6.578 -6.515 -19.229 1.00 93.31 161 ARG A C 1
ATOM 1157 O O . ARG A 1 161 ? 6.959 -6.302 -18.088 1.00 93.31 161 ARG A O 1
ATOM 1164 N N . GLY A 1 162 ? 5.818 -7.569 -19.515 1.00 94.00 162 GLY A N 1
ATOM 1165 C CA . GLY A 1 162 ? 5.357 -8.492 -18.472 1.00 94.00 162 GLY A CA 1
ATOM 1166 C C . GLY A 1 162 ? 4.237 -7.941 -17.573 1.00 94.00 162 GLY A C 1
ATOM 1167 O O . GLY A 1 162 ? 3.854 -8.609 -16.611 1.00 94.00 162 GLY A O 1
ATOM 1168 N N . ALA A 1 163 ? 3.726 -6.725 -17.827 1.00 94.31 163 ALA A N 1
ATOM 1169 C CA . ALA A 1 163 ? 2.697 -6.120 -16.985 1.00 94.31 163 ALA A CA 1
ATOM 1170 C C . ALA A 1 163 ? 1.397 -6.931 -17.009 1.00 94.31 163 ALA A C 1
ATOM 1172 O O . ALA A 1 163 ? 0.817 -7.171 -15.955 1.00 94.31 163 ALA A O 1
ATOM 1173 N N . ALA A 1 164 ? 0.962 -7.405 -18.179 1.00 94.50 164 ALA A N 1
ATOM 1174 C CA . ALA A 1 164 ? -0.263 -8.194 -18.311 1.00 94.50 164 ALA A CA 1
ATOM 1175 C C . ALA A 1 164 ? -0.187 -9.514 -17.524 1.00 94.50 164 ALA A C 1
ATOM 1177 O O . ALA A 1 164 ? -1.131 -9.878 -16.822 1.00 94.50 164 ALA A O 1
ATOM 1178 N N . GLU A 1 165 ? 0.950 -10.202 -17.597 1.00 96.00 165 GLU A N 1
ATOM 1179 C CA . GLU A 1 165 ? 1.227 -11.441 -16.878 1.00 96.00 165 GLU A CA 1
ATOM 1180 C C . GLU A 1 165 ? 1.240 -11.208 -15.367 1.00 96.00 165 GLU A C 1
ATOM 1182 O O . GLU A 1 165 ? 0.594 -11.946 -14.620 1.00 96.00 165 GLU A O 1
ATOM 1187 N N . LEU A 1 166 ? 1.905 -10.141 -14.914 1.00 95.62 166 LEU A N 1
ATOM 1188 C CA . LEU A 1 166 ? 1.908 -9.762 -13.506 1.00 95.62 166 LEU A CA 1
ATOM 1189 C C . LEU A 1 166 ? 0.505 -9.369 -13.016 1.00 95.62 166 LEU A C 1
ATOM 1191 O O . LEU A 1 166 ? 0.119 -9.750 -11.914 1.00 95.62 166 LEU A O 1
ATOM 1195 N N . CYS A 1 167 ? -0.289 -8.667 -13.827 1.00 94.94 167 CYS A N 1
ATOM 1196 C CA . CYS A 1 167 ? -1.673 -8.330 -13.490 1.00 94.94 167 CYS A CA 1
ATOM 1197 C C . CYS A 1 167 ? -2.524 -9.589 -13.301 1.00 94.94 167 CYS A C 1
ATOM 1199 O O . CYS A 1 167 ? -3.232 -9.713 -12.302 1.00 94.94 167 CYS A O 1
ATOM 1201 N N . ALA A 1 168 ? -2.444 -10.536 -14.240 1.00 94.81 168 ALA A N 1
ATOM 1202 C CA . ALA A 1 168 ? -3.171 -11.798 -14.150 1.00 94.81 168 ALA A CA 1
ATOM 1203 C C . ALA A 1 168 ? -2.771 -12.589 -12.894 1.00 94.81 168 ALA A C 1
ATOM 1205 O O . ALA A 1 168 ? -3.638 -13.099 -12.181 1.00 94.81 168 ALA A O 1
ATOM 1206 N N . HIS A 1 169 ? -1.471 -12.628 -12.589 1.00 95.31 169 HIS A N 1
ATOM 1207 C CA . HIS A 1 169 ? -0.937 -13.268 -11.389 1.00 95.31 169 HIS A CA 1
ATOM 1208 C C . HIS A 1 169 ? -1.430 -12.597 -10.098 1.00 95.31 169 HIS A C 1
ATOM 1210 O O . HIS A 1 169 ? -1.933 -13.272 -9.201 1.00 95.31 169 HIS A O 1
ATOM 1216 N N . ALA A 1 170 ? -1.376 -11.265 -10.025 1.00 93.81 170 ALA A N 1
ATOM 1217 C CA . ALA A 1 170 ? -1.835 -10.501 -8.866 1.00 93.81 170 ALA A CA 1
ATOM 1218 C C . ALA A 1 170 ? -3.338 -10.685 -8.593 1.00 93.81 170 ALA A C 1
ATOM 1220 O O . ALA A 1 170 ? -3.738 -10.845 -7.437 1.00 93.81 170 ALA A O 1
ATOM 1221 N N . ILE A 1 171 ? -4.163 -10.736 -9.647 1.00 92.88 171 ILE A N 1
ATOM 1222 C CA . ILE A 1 171 ? -5.601 -11.030 -9.540 1.00 92.88 171 ILE A CA 1
ATOM 1223 C C . ILE A 1 171 ? -5.826 -12.448 -9.004 1.00 92.88 171 ILE A C 1
ATOM 1225 O O . ILE A 1 171 ? -6.625 -12.641 -8.085 1.00 92.88 171 ILE A O 1
ATOM 1229 N N . ALA A 1 172 ? -5.108 -13.443 -9.536 1.00 91.69 172 ALA A N 1
ATOM 1230 C CA . ALA A 1 172 ? -5.217 -14.831 -9.086 1.00 91.69 172 ALA A CA 1
ATOM 1231 C C . ALA A 1 172 ? -4.803 -15.010 -7.612 1.00 91.69 172 ALA A C 1
ATOM 1233 O O . ALA A 1 172 ? -5.388 -15.828 -6.901 1.00 91.69 172 ALA A O 1
ATOM 1234 N N . ALA A 1 173 ? -3.851 -14.205 -7.137 1.00 87.81 173 ALA A N 1
ATOM 1235 C CA . ALA A 1 173 ? -3.389 -14.190 -5.751 1.00 87.81 173 ALA A CA 1
ATOM 1236 C C . ALA A 1 173 ? -4.339 -13.459 -4.772 1.00 87.81 173 ALA A C 1
ATOM 1238 O O . ALA A 1 173 ? -4.064 -13.407 -3.573 1.00 87.81 173 ALA A O 1
ATOM 1239 N N . GLY A 1 174 ? -5.460 -12.901 -5.249 1.00 81.25 174 GLY A N 1
ATOM 1240 C CA . GLY A 1 174 ? -6.453 -12.208 -4.418 1.00 81.25 174 GLY A CA 1
ATOM 1241 C C . GLY A 1 174 ? -6.196 -10.708 -4.216 1.00 81.25 174 GLY A C 1
ATOM 1242 O O . GLY A 1 174 ? -6.828 -10.089 -3.353 1.00 81.25 174 GLY A O 1
ATOM 1243 N N . GLY A 1 175 ? -5.288 -10.118 -4.997 1.00 71.69 175 GLY A N 1
ATOM 1244 C CA . GLY A 1 175 ? -5.109 -8.672 -5.099 1.00 71.69 175 GLY A CA 1
ATOM 1245 C C . GLY A 1 175 ? -6.046 -8.048 -6.141 1.00 71.69 175 GLY A C 1
ATOM 1246 O O . GLY A 1 175 ? -6.410 -8.670 -7.135 1.00 71.69 175 GLY A O 1
ATOM 1247 N N . GLY A 1 176 ? -6.440 -6.794 -5.932 1.00 72.06 176 GLY A N 1
ATOM 1248 C CA . GLY A 1 176 ? -6.950 -5.924 -6.990 1.00 72.06 176 GLY A CA 1
ATOM 1249 C C . GLY A 1 176 ? -5.792 -5.279 -7.753 1.00 72.06 176 GLY A C 1
ATOM 1250 O O . GLY A 1 176 ? -4.715 -5.060 -7.198 1.00 72.06 176 GLY A O 1
ATOM 1251 N N . VAL A 1 177 ? -6.007 -4.965 -9.029 1.00 71.00 177 VAL A N 1
ATOM 1252 C CA . VAL A 1 177 ? -4.995 -4.330 -9.882 1.00 71.00 177 VAL A CA 1
ATOM 1253 C C . VAL A 1 177 ? -5.552 -3.037 -10.456 1.00 71.00 177 VAL A C 1
ATOM 1255 O O . VAL A 1 177 ? -6.671 -3.010 -10.969 1.00 71.00 177 VAL A O 1
ATOM 1258 N N . PHE A 1 178 ? -4.759 -1.975 -10.364 1.00 78.19 178 PHE A N 1
ATOM 1259 C CA . PHE A 1 178 ? -5.032 -0.677 -10.954 1.00 78.19 178 PHE A CA 1
ATOM 1260 C C . PHE A 1 178 ? -3.929 -0.344 -11.955 1.00 78.19 178 PHE A C 1
ATOM 1262 O O . PHE A 1 178 ? -2.747 -0.324 -11.624 1.00 78.19 178 PHE A O 1
ATOM 1269 N N . LEU A 1 179 ? -4.322 -0.107 -13.200 1.00 72.62 179 LEU A N 1
ATOM 1270 C CA . LEU A 1 179 ? -3.395 0.281 -14.254 1.00 72.62 179 LEU A CA 1
ATOM 1271 C C . LEU A 1 179 ? -3.278 1.803 -14.268 1.00 72.62 179 LEU A C 1
ATOM 1273 O O . LEU A 1 179 ? -4.302 2.492 -14.238 1.00 72.62 179 LEU A O 1
ATOM 1277 N N . ARG A 1 180 ? -2.045 2.304 -14.305 1.00 65.75 180 ARG A N 1
ATOM 1278 C CA . ARG A 1 180 ? -1.735 3.726 -14.469 1.00 65.75 180 ARG A CA 1
ATOM 1279 C C . ARG A 1 180 ? -1.132 3.990 -15.840 1.00 65.75 180 ARG A C 1
ATOM 1281 O O . ARG A 1 180 ? -0.429 3.087 -16.347 1.00 65.75 180 ARG A O 1
#

pLDDT: mean 86.93, std 14.74, range [44.59, 98.75]

Secondary structure (DSSP, 8-state):
--PPPPPPPP-PPPPPP-PPPPP--TT------EEEEEE-EETTEETT-TT--HHHHHHHHHHHHHTTEEEEEEEEES--HHHHHHHHHHHHHHHH-TTTTTTB--EEEE-SS---STTTSTTS-GGG---TTTTHHHHHHHHHHHTTT-EEEEEE-TTSTTHHHHHHHHHHTT-EEEE-